Protein AF-A0A4Y1ZAE8-F1 (afdb_monomer_lite)

Secondary structure (DSSP, 8-state):
-HHHHHHHHHHTPPPEE-TTS-EE--HHHHHHHHHHHS--HHHHHHHHHTT----

Structure (mmCIF, N/CA/C/O backbone):
data_AF-A0A4Y1ZAE8-F1
#
_entry.id   AF-A0A4Y1ZAE8-F1
#
loop_
_atom_site.group_PDB
_atom_site.id
_atom_site.type_symbol
_atom_site.label_atom_id
_atom_site.label_alt_id
_atom_site.label_comp_id
_atom_site.label_asym_id
_atom_site.label_entity_id
_atom_site.label_seq_id
_atom_site.pdbx_PDB_ins_code
_atom_site.Cartn_x
_atom_site.Cartn_y
_atom_site.Cartn_z
_atom_site.occupancy
_atom_site.B_iso_or_equiv
_atom_site.auth_seq_id
_atom_site.auth_comp_id
_atom_site.auth_asym_id
_atom_site.auth_atom_id
_atom_site.pdbx_PDB_model_num
ATOM 1 N N . MET A 1 1 ? 17.871 -1.645 8.564 1.00 56.62 1 MET A N 1
ATOM 2 C CA . MET A 1 1 ? 18.066 -0.177 8.712 1.00 56.62 1 MET A CA 1
ATOM 3 C C . MET A 1 1 ? 16.758 0.472 9.174 1.00 56.62 1 MET A C 1
ATOM 5 O O . MET A 1 1 ? 15.734 -0.197 9.129 1.00 56.62 1 MET A O 1
ATOM 9 N N . VAL A 1 2 ? 16.751 1.727 9.649 1.00 71.75 2 VAL A N 1
ATOM 10 C CA . VAL A 1 2 ? 15.507 2.400 1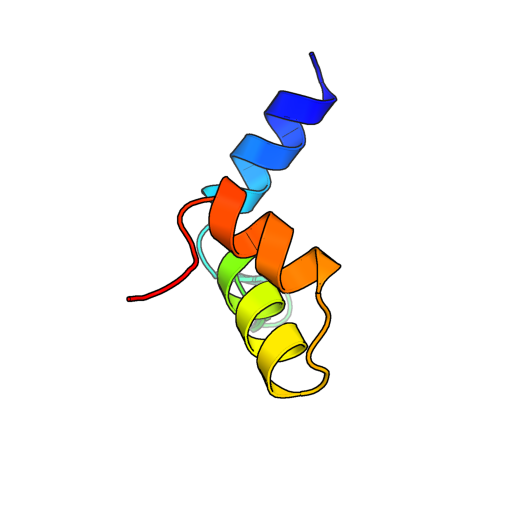0.112 1.00 71.75 2 VAL A CA 1
ATOM 11 C C . VAL A 1 2 ? 14.498 2.567 8.968 1.00 71.75 2 VAL A C 1
ATOM 13 O O . VAL A 1 2 ? 13.308 2.346 9.161 1.00 71.75 2 VAL A O 1
ATOM 16 N N . GLU A 1 3 ? 14.977 2.878 7.765 1.00 67.00 3 GLU A N 1
ATOM 17 C CA . GLU A 1 3 ? 14.147 3.152 6.582 1.00 67.00 3 GLU A CA 1
ATOM 18 C C . GLU A 1 3 ? 13.329 1.935 6.127 1.00 67.00 3 GLU A C 1
ATOM 20 O O . GLU A 1 3 ? 12.131 2.048 5.878 1.00 67.00 3 GLU A O 1
ATOM 25 N N . GLU A 1 4 ? 13.939 0.748 6.115 1.00 68.56 4 GLU A N 1
ATOM 26 C CA . GLU A 1 4 ? 13.248 -0.514 5.808 1.00 68.56 4 GLU A CA 1
ATOM 27 C C . GLU A 1 4 ? 12.156 -0.831 6.837 1.00 68.56 4 GLU A C 1
ATOM 29 O O . GLU A 1 4 ? 11.105 -1.368 6.492 1.00 68.56 4 GLU A O 1
ATOM 34 N N . SER A 1 5 ? 12.380 -0.461 8.102 1.00 73.88 5 SER A N 1
ATOM 35 C CA . SER A 1 5 ? 11.409 -0.660 9.181 1.00 73.88 5 SER A CA 1
ATOM 36 C C . SER A 1 5 ? 10.195 0.263 9.029 1.00 73.88 5 SER A C 1
ATOM 38 O O . SER A 1 5 ? 9.058 -0.158 9.248 1.00 73.88 5 SER A O 1
ATOM 40 N N . VAL A 1 6 ? 10.420 1.509 8.594 1.00 77.62 6 VAL A N 1
ATOM 41 C CA . VAL A 1 6 ? 9.346 2.474 8.309 1.00 77.62 6 VAL A CA 1
ATOM 42 C C . VAL A 1 6 ? 8.511 2.012 7.118 1.00 77.62 6 VAL A C 1
ATOM 44 O O . VAL A 1 6 ? 7.289 1.959 7.220 1.00 77.62 6 VAL A O 1
ATOM 47 N N . LEU A 1 7 ? 9.155 1.619 6.015 1.00 77.00 7 LEU A N 1
ATOM 48 C CA . LEU A 1 7 ? 8.462 1.095 4.835 1.00 77.00 7 LEU A CA 1
ATOM 49 C C . LEU A 1 7 ? 7.661 -0.165 5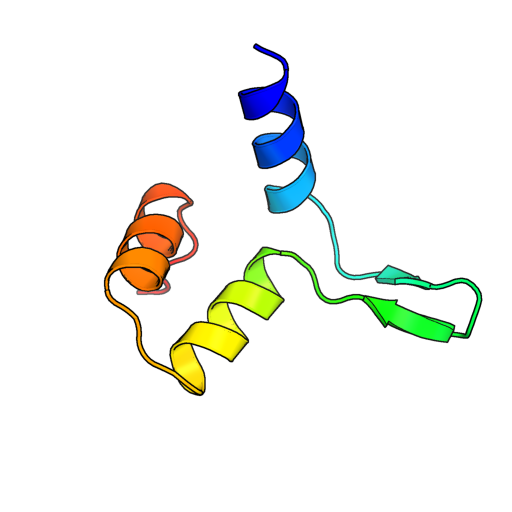.162 1.00 77.00 7 LEU A C 1
ATOM 51 O O . LEU A 1 7 ? 6.482 -0.237 4.828 1.00 77.00 7 LEU A O 1
ATOM 55 N N . SER A 1 8 ? 8.265 -1.117 5.875 1.00 79.31 8 SER A N 1
ATOM 56 C CA . SER A 1 8 ? 7.571 -2.330 6.312 1.00 79.31 8 SER A CA 1
ATOM 57 C C . SER A 1 8 ? 6.350 -1.999 7.175 1.00 79.31 8 SER A C 1
ATOM 59 O O . SER A 1 8 ? 5.270 -2.534 6.940 1.00 79.31 8 SER A O 1
ATOM 61 N N . SER A 1 9 ? 6.474 -1.056 8.110 1.00 82.12 9 SER A N 1
ATOM 62 C CA . SER A 1 9 ? 5.347 -0.629 8.949 1.00 82.12 9 SER A CA 1
ATOM 63 C C . SER A 1 9 ? 4.217 0.001 8.132 1.00 82.12 9 SER A C 1
ATOM 65 O O . SER A 1 9 ? 3.054 -0.256 8.414 1.00 82.12 9 SER A O 1
ATOM 67 N N . LEU A 1 10 ? 4.541 0.797 7.109 1.00 81.19 10 LEU A N 1
ATOM 68 C CA . LEU A 1 10 ? 3.547 1.444 6.247 1.00 81.19 10 LEU A CA 1
ATOM 69 C C . LEU A 1 10 ? 2.808 0.450 5.346 1.00 81.19 10 LEU A C 1
ATOM 71 O O . LEU A 1 10 ? 1.604 0.592 5.156 1.00 81.19 10 LEU A O 1
ATOM 75 N N . ILE A 1 11 ? 3.505 -0.554 4.808 1.00 82.38 11 ILE A N 1
ATOM 76 C CA . ILE A 1 11 ? 2.913 -1.571 3.922 1.00 82.38 11 ILE A CA 1
ATOM 77 C C . ILE A 1 11 ? 1.927 -2.465 4.680 1.00 82.38 11 ILE A C 1
ATOM 79 O O . ILE A 1 11 ? 0.884 -2.818 4.139 1.00 82.38 11 ILE A O 1
ATOM 83 N N . HIS A 1 12 ? 2.251 -2.817 5.926 1.00 81.94 12 HIS A N 1
ATOM 84 C CA . HIS A 1 12 ? 1.413 -3.678 6.765 1.00 81.94 12 HIS A CA 1
ATOM 85 C C . HIS A 1 12 ? 0.395 -2.899 7.611 1.00 81.94 12 HIS A C 1
ATOM 87 O O . HIS A 1 12 ? -0.336 -3.506 8.391 1.00 81.94 12 HIS A O 1
ATOM 93 N N . ALA A 1 13 ? 0.364 -1.567 7.513 1.00 80.81 13 ALA A N 1
ATOM 94 C CA . ALA A 1 13 ? -0.593 -0.758 8.253 1.00 80.81 13 ALA A CA 1
ATOM 95 C C . ALA A 1 13 ? -1.990 -0.891 7.639 1.00 80.81 13 ALA A C 1
ATOM 97 O O . ALA A 1 13 ? -2.221 -0.493 6.495 1.00 80.81 13 ALA A O 1
ATOM 98 N N . ASP A 1 14 ? -2.931 -1.390 8.435 1.00 79.56 14 ASP A N 1
ATOM 99 C CA . ASP A 1 14 ? -4.341 -1.401 8.071 1.00 79.56 14 ASP A CA 1
ATOM 100 C C . ASP A 1 14 ? -4.930 0.014 8.059 1.00 79.56 14 ASP A C 1
ATOM 102 O O . ASP A 1 14 ? -4.508 0.909 8.803 1.00 79.56 14 ASP A O 1
ATOM 106 N N . ALA A 1 15 ? -5.953 0.205 7.224 1.00 80.12 15 ALA A N 1
ATOM 107 C CA . ALA A 1 15 ? -6.761 1.413 7.266 1.00 80.12 15 ALA A CA 1
ATOM 108 C C . ALA A 1 15 ? -7.396 1.557 8.659 1.00 80.12 15 ALA A C 1
ATOM 110 O O . ALA A 1 15 ? -7.941 0.607 9.222 1.00 80.12 15 ALA A O 1
ATOM 111 N N . THR A 1 16 ? -7.324 2.758 9.220 1.00 82.38 16 THR A N 1
ATOM 112 C CA . THR A 1 16 ? -7.797 3.043 10.578 1.00 82.38 16 THR A CA 1
ATOM 113 C C . THR A 1 16 ? -8.593 4.340 10.605 1.00 82.38 16 THR A C 1
ATOM 115 O O . THR A 1 16 ? -8.782 4.994 9.583 1.00 82.38 16 THR A O 1
ATOM 118 N N . VAL A 1 17 ? -9.094 4.719 11.771 1.00 79.88 17 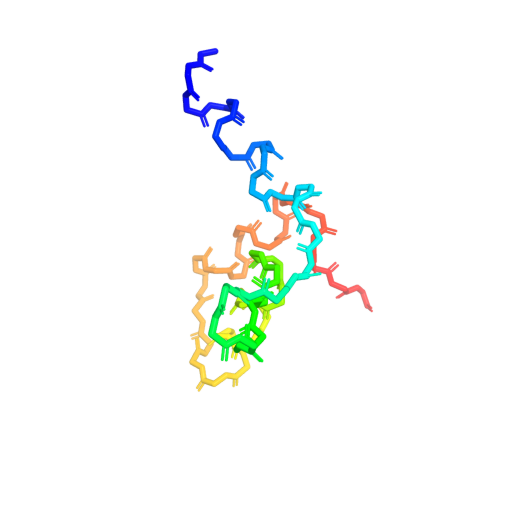VAL A N 1
ATOM 119 C CA . VAL A 1 17 ? -9.753 6.005 12.001 1.00 79.88 17 VAL A CA 1
ATOM 120 C C . VAL A 1 17 ? -8.916 6.835 12.958 1.00 79.88 17 VAL A C 1
ATOM 122 O O . VAL A 1 17 ? -8.422 6.341 13.973 1.00 79.88 17 VAL A O 1
ATOM 125 N N . ASP A 1 18 ? -8.730 8.107 12.623 1.00 83.12 18 ASP A N 1
ATOM 126 C CA . ASP A 1 1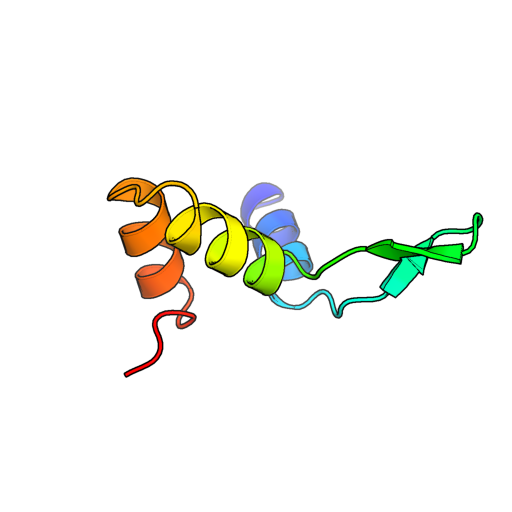8 ? -8.036 9.041 13.497 1.00 83.12 18 ASP A CA 1
ATOM 127 C C . ASP A 1 18 ? -8.881 9.394 14.738 1.00 83.12 18 ASP A C 1
ATOM 129 O O . ASP A 1 18 ? -10.056 9.038 14.867 1.00 83.12 18 ASP A O 1
ATOM 133 N N . ARG A 1 19 ? -8.292 10.147 15.675 1.00 79.75 19 ARG A N 1
ATOM 134 C CA . ARG A 1 19 ? -8.996 10.611 16.888 1.00 79.75 19 ARG A CA 1
ATOM 135 C C . ARG A 1 19 ? -10.182 11.544 16.609 1.00 79.75 19 ARG A C 1
ATOM 137 O O . ARG A 1 19 ? -10.972 11.789 17.514 1.00 79.75 19 ARG A O 1
ATOM 144 N N . GLN A 1 20 ? -10.286 12.092 15.404 1.00 85.88 20 GLN A N 1
ATOM 145 C CA . GLN A 1 20 ? -11.369 12.964 14.948 1.00 85.88 20 GLN A CA 1
ATOM 146 C C . GLN A 1 20 ? -12.441 12.175 14.172 1.00 85.88 20 GLN A C 1
ATOM 148 O O . GLN A 1 20 ? -13.400 12.774 13.687 1.00 85.88 20 GLN A O 1
ATOM 153 N N . GLY A 1 21 ? -12.294 10.848 14.061 1.00 82.69 21 GLY A N 1
ATOM 154 C CA . GLY A 1 21 ? -13.191 9.963 13.324 1.00 82.69 21 GLY A CA 1
ATOM 155 C C . GLY A 1 21 ? -12.982 9.980 11.808 1.00 82.69 21 GLY A C 1
ATOM 156 O O . GLY A 1 21 ? -13.838 9.482 11.079 1.00 82.69 21 GLY A O 1
ATOM 157 N N . ARG A 1 22 ? -11.885 10.556 11.306 1.00 84.38 22 ARG A N 1
ATOM 158 C CA . ARG A 1 22 ? -11.583 10.583 9.871 1.00 84.38 22 ARG A CA 1
ATOM 159 C C . ARG A 1 22 ? -10.925 9.273 9.448 1.00 84.38 22 ARG A C 1
ATOM 161 O O . ARG A 1 22 ? -10.025 8.801 10.147 1.00 84.38 22 ARG A O 1
ATOM 168 N N . PRO A 1 23 ? -11.324 8.703 8.303 1.00 80.75 23 PRO A N 1
ATOM 169 C CA . PRO A 1 23 ? -10.666 7.524 7.770 1.00 80.75 23 PRO A CA 1
ATOM 170 C C . PRO A 1 23 ? -9.229 7.870 7.365 1.00 80.75 23 PRO A C 1
ATOM 172 O O . PRO A 1 23 ? -8.984 8.801 6.598 1.00 80.75 23 PRO A O 1
ATOM 175 N N . ILE A 1 24 ? -8.280 7.102 7.886 1.00 82.88 24 ILE A N 1
ATOM 176 C CA . ILE A 1 24 ? -6.899 7.040 7.424 1.00 82.88 24 ILE A CA 1
ATOM 177 C C . ILE A 1 24 ? -6.807 5.811 6.528 1.00 82.88 24 ILE A C 1
ATOM 179 O O . ILE A 1 24 ? -6.892 4.674 6.994 1.00 82.88 24 ILE A O 1
ATOM 183 N N . HIS A 1 25 ? -6.643 6.054 5.233 1.00 82.69 25 HIS A N 1
ATOM 184 C CA . HIS A 1 25 ? -6.393 4.997 4.264 1.00 82.69 25 HIS A CA 1
ATOM 185 C C . HIS A 1 25 ? -5.041 4.335 4.530 1.00 82.69 25 HIS A C 1
ATOM 187 O O . HIS A 1 25 ? -4.085 5.004 4.934 1.00 82.69 25 HIS A O 1
ATOM 193 N N . SER A 1 26 ? -4.957 3.030 4.270 1.00 86.12 26 SER A N 1
ATOM 194 C CA . SER A 1 26 ? -3.666 2.347 4.263 1.00 86.12 26 SER A CA 1
ATOM 195 C C . SER A 1 26 ? -2.753 2.975 3.205 1.00 86.12 26 SER A C 1
ATOM 197 O O . SER A 1 26 ? -3.217 3.572 2.224 1.00 86.12 26 SER A O 1
ATOM 199 N N . PHE A 1 27 ? -1.439 2.820 3.373 1.00 85.75 27 PHE A N 1
ATOM 200 C CA . PHE A 1 27 ? -0.473 3.265 2.366 1.00 85.75 27 PHE A CA 1
ATOM 201 C C . PHE A 1 27 ? -0.795 2.675 0.982 1.00 85.75 27 PHE A C 1
ATOM 203 O O . PHE A 1 27 ? -0.745 3.371 -0.033 1.00 85.75 27 PHE A O 1
ATOM 210 N N . CYS A 1 28 ? -1.196 1.405 0.955 1.00 85.19 28 CYS A N 1
ATOM 211 C CA . CYS A 1 28 ? -1.561 0.673 -0.250 1.00 85.19 28 CYS A CA 1
ATOM 212 C C . CYS A 1 28 ? -2.798 1.262 -0.943 1.00 85.19 28 CYS A C 1
ATOM 214 O O . CYS A 1 28 ? -2.799 1.422 -2.165 1.00 85.19 28 CYS A O 1
ATOM 216 N N . ASP A 1 29 ? -3.833 1.622 -0.182 1.00 85.44 29 ASP A N 1
ATOM 217 C CA . ASP A 1 29 ? -5.049 2.229 -0.732 1.00 85.44 29 ASP A CA 1
ATOM 218 C C . ASP A 1 29 ? -4.776 3.633 -1.273 1.00 85.44 29 ASP A C 1
ATOM 220 O O . ASP A 1 29 ? -5.229 3.977 -2.365 1.00 85.44 29 ASP A O 1
ATOM 224 N N . ALA A 1 30 ? -3.974 4.424 -0.555 1.00 87.06 30 ALA A N 1
ATOM 225 C CA . ALA A 1 30 ? -3.570 5.755 -0.996 1.00 87.06 30 ALA A CA 1
ATOM 226 C C . ALA A 1 30 ? -2.742 5.705 -2.293 1.00 87.06 30 ALA A C 1
ATOM 228 O O . ALA A 1 30 ? -2.951 6.522 -3.191 1.00 87.06 30 ALA A O 1
ATOM 229 N N . MET A 1 31 ? -1.840 4.725 -2.423 1.00 87.44 31 MET A N 1
ATOM 230 C CA . MET A 1 31 ? -1.065 4.488 -3.647 1.00 87.44 31 MET A CA 1
ATOM 231 C C . MET A 1 31 ? -1.963 4.122 -4.834 1.00 87.44 31 MET A C 1
ATOM 233 O O . MET A 1 31 ? -1.813 4.696 -5.912 1.00 87.44 31 MET A O 1
ATOM 237 N N . LYS A 1 32 ? -2.935 3.222 -4.635 1.00 87.31 32 LYS A N 1
ATOM 238 C CA . LYS A 1 32 ? -3.908 2.836 -5.672 1.00 87.31 32 LYS A CA 1
ATOM 239 C C . LYS A 1 32 ? -4.768 4.017 -6.118 1.00 87.31 32 LYS A C 1
ATOM 241 O O . LYS A 1 32 ? -4.917 4.234 -7.318 1.00 87.31 32 LYS A O 1
ATOM 246 N N . ALA A 1 33 ? -5.301 4.788 -5.168 1.00 87.88 33 ALA A N 1
ATOM 247 C CA . ALA A 1 33 ? -6.111 5.969 -5.458 1.00 87.88 33 ALA A CA 1
ATOM 248 C C . ALA A 1 33 ? -5.311 7.004 -6.259 1.00 87.88 33 ALA A C 1
ATOM 250 O O . ALA A 1 33 ? -5.761 7.466 -7.305 1.00 87.88 33 ALA A O 1
ATOM 251 N N . ARG A 1 34 ? -4.072 7.282 -5.832 1.00 87.75 34 ARG A N 1
ATOM 252 C CA . ARG A 1 34 ? -3.192 8.221 -6.531 1.00 87.75 34 ARG A CA 1
ATOM 253 C C . ARG A 1 34 ? -2.849 7.757 -7.944 1.00 87.75 34 ARG A C 1
ATOM 255 O O . ARG A 1 34 ? -2.863 8.582 -8.847 1.00 87.75 34 ARG A O 1
ATOM 262 N N . GLN A 1 35 ? -2.594 6.463 -8.146 1.00 88.62 35 GLN A N 1
ATOM 263 C CA . GLN A 1 35 ? -2.332 5.907 -9.476 1.00 88.62 35 GLN A CA 1
ATOM 264 C C . GLN A 1 35 ? -3.555 5.982 -10.400 1.00 88.62 35 GLN A C 1
ATOM 266 O O . GLN A 1 35 ? -3.396 6.160 -11.606 1.00 88.62 35 GLN A O 1
ATOM 271 N N . ALA A 1 36 ? -4.766 5.844 -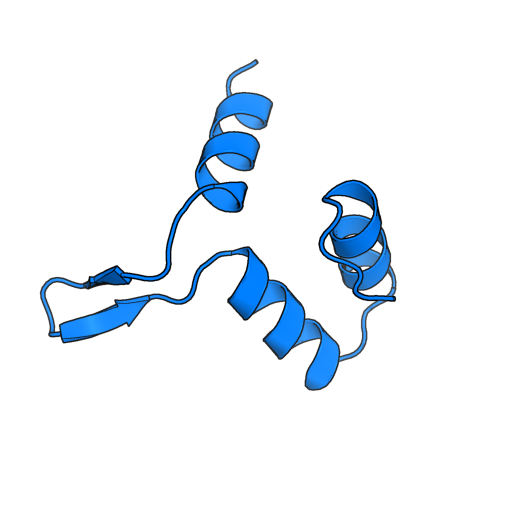9.854 1.00 87.56 36 ALA A N 1
ATOM 272 C CA . ALA A 1 36 ? -6.005 5.947 -10.620 1.00 87.56 36 ALA A CA 1
ATOM 273 C C . ALA A 1 36 ? -6.309 7.392 -11.051 1.00 87.56 36 ALA A C 1
ATOM 275 O O . ALA A 1 36 ? -6.738 7.618 -12.180 1.00 87.56 36 ALA A O 1
ATOM 276 N N . GLU A 1 37 ? -6.073 8.367 -10.170 1.00 91.62 37 GLU A N 1
ATOM 277 C CA . GLU A 1 37 ? -6.294 9.793 -10.452 1.00 91.62 37 GLU A CA 1
ATOM 278 C C . GLU A 1 37 ? -5.188 10.388 -11.332 1.00 91.62 37 GLU A C 1
ATOM 280 O O . GLU A 1 37 ? -5.451 11.157 -12.259 1.00 91.62 37 GLU A O 1
ATOM 285 N N . HIS A 1 38 ? -3.941 10.012 -11.055 1.00 91.12 38 HIS A N 1
ATOM 286 C CA . HIS A 1 38 ? -2.748 10.515 -11.717 1.00 91.12 38 HIS A CA 1
ATOM 287 C C . HIS A 1 38 ? -1.779 9.359 -11.985 1.00 91.12 38 HIS A C 1
ATOM 289 O O . HIS A 1 38 ? -0.894 9.096 -11.167 1.00 91.12 38 HIS A O 1
ATOM 295 N N . PRO A 1 39 ? -1.921 8.676 -13.135 1.00 88.25 39 PRO A N 1
ATOM 296 C CA . PRO A 1 39 ? -1.043 7.574 -13.493 1.00 88.25 39 PRO A CA 1
ATOM 297 C C . PRO A 1 39 ? 0.423 8.013 -13.507 1.00 88.25 39 PRO A C 1
ATOM 299 O O . PRO A 1 39 ? 0.822 8.860 -14.308 1.00 88.25 39 PRO A O 1
ATOM 302 N N . ASP A 1 40 ? 1.230 7.413 -12.636 1.00 91.31 40 ASP A N 1
ATOM 303 C CA . ASP A 1 40 ? 2.658 7.686 -12.509 1.00 91.31 40 ASP A CA 1
ATOM 304 C C . ASP A 1 40 ? 3.442 6.374 -12.652 1.00 91.31 40 ASP A C 1
ATOM 306 O O . ASP A 1 40 ? 3.139 5.359 -12.020 1.00 91.31 40 ASP A O 1
ATOM 310 N N . ALA A 1 41 ? 4.460 6.371 -13.513 1.00 88.94 41 ALA A N 1
ATOM 311 C CA . ALA A 1 41 ? 5.290 5.193 -13.747 1.00 88.94 41 ALA A CA 1
ATOM 312 C C . ALA A 1 41 ? 6.092 4.780 -12.500 1.00 88.94 41 ALA A C 1
ATOM 314 O O . ALA A 1 41 ? 6.351 3.594 -12.298 1.00 88.94 41 ALA A O 1
ATOM 315 N N . GLN A 1 42 ? 6.467 5.734 -11.645 1.00 86.81 42 GLN A N 1
ATOM 316 C CA . GLN A 1 42 ? 7.199 5.465 -10.408 1.00 86.81 42 GLN A CA 1
ATOM 317 C C . GLN A 1 42 ? 6.295 4.833 -9.354 1.00 86.81 42 GLN A C 1
ATOM 319 O O . GLN A 1 42 ? 6.715 3.900 -8.672 1.00 86.81 42 GLN A O 1
ATOM 324 N N . ILE A 1 43 ? 5.045 5.292 -9.250 1.00 85.75 43 ILE A N 1
ATOM 325 C CA . ILE A 1 43 ? 4.054 4.688 -8.352 1.00 85.75 43 ILE A CA 1
ATOM 326 C C . ILE A 1 43 ? 3.716 3.276 -8.835 1.00 85.75 43 ILE A C 1
ATOM 328 O O . ILE A 1 43 ? 3.726 2.354 -8.026 1.00 85.75 43 ILE A O 1
ATOM 332 N N . ALA A 1 44 ? 3.520 3.071 -10.142 1.00 86.38 44 ALA A N 1
ATOM 333 C CA . ALA A 1 44 ? 3.320 1.738 -10.711 1.00 86.38 44 ALA A CA 1
ATOM 334 C C . ALA A 1 44 ? 4.499 0.792 -10.417 1.00 86.38 44 ALA A C 1
ATOM 336 O O . ALA A 1 44 ? 4.290 -0.341 -9.989 1.00 86.38 44 ALA A O 1
ATOM 337 N N . PHE A 1 45 ? 5.738 1.267 -10.580 1.00 87.31 45 PHE A N 1
ATOM 338 C CA . PHE A 1 45 ? 6.940 0.505 -10.235 1.00 87.31 45 PHE A CA 1
ATOM 339 C C . PHE A 1 45 ? 6.999 0.154 -8.742 1.00 87.31 45 PHE A C 1
ATOM 341 O O . PHE A 1 45 ? 7.306 -0.981 -8.385 1.00 87.31 45 PHE A O 1
ATOM 348 N N . LEU A 1 46 ? 6.685 1.104 -7.860 1.00 83.50 46 LEU A N 1
ATOM 349 C CA . LEU A 1 46 ? 6.624 0.863 -6.418 1.00 83.50 46 LEU A CA 1
ATOM 350 C C . LEU A 1 46 ? 5.523 -0.138 -6.060 1.00 83.50 46 LEU A C 1
ATOM 352 O O . LEU A 1 46 ? 5.775 -1.058 -5.291 1.00 83.50 46 LEU A O 1
ATOM 356 N N . MET A 1 47 ? 4.327 -0.008 -6.635 1.00 85.56 47 MET A N 1
ATOM 357 C CA . MET A 1 47 ? 3.240 -0.968 -6.439 1.00 85.56 47 MET A CA 1
ATOM 358 C C . MET A 1 47 ? 3.659 -2.380 -6.857 1.00 85.56 47 MET A C 1
ATOM 360 O O . MET A 1 47 ? 3.356 -3.329 -6.139 1.00 85.56 47 MET A O 1
ATOM 364 N N . ASP A 1 48 ? 4.412 -2.515 -7.949 1.00 86.25 48 ASP A N 1
ATOM 365 C CA . ASP A 1 48 ? 4.952 -3.799 -8.399 1.00 86.25 48 ASP A CA 1
ATOM 366 C C . ASP A 1 48 ? 5.978 -4.393 -7.434 1.00 86.25 48 ASP A C 1
ATOM 368 O O . ASP A 1 48 ? 5.854 -5.539 -7.000 1.00 86.25 48 ASP A O 1
ATOM 372 N N . LYS A 1 49 ? 6.943 -3.584 -6.989 1.00 82.81 49 LYS A N 1
ATOM 373 C CA . LYS A 1 49 ? 7.955 -4.021 -6.015 1.00 82.81 49 LYS A CA 1
ATOM 374 C C . LYS A 1 49 ? 7.379 -4.409 -4.661 1.00 82.81 49 LYS A C 1
ATOM 376 O O . LYS A 1 49 ? 7.990 -5.208 -3.957 1.00 82.81 49 LYS A O 1
ATOM 381 N N . LEU A 1 50 ? 6.231 -3.849 -4.306 1.00 77.62 50 LEU A N 1
ATOM 382 C CA . LEU A 1 50 ? 5.546 -4.114 -3.047 1.00 77.62 50 LEU A CA 1
ATOM 383 C C . LEU A 1 50 ? 4.496 -5.231 -3.153 1.00 77.62 50 LEU A C 1
ATOM 385 O O . LEU A 1 50 ? 3.849 -5.535 -2.155 1.00 77.62 50 LEU A O 1
ATOM 389 N N . GLY A 1 51 ? 4.316 -5.845 -4.331 1.00 79.00 51 GLY A N 1
ATOM 390 C CA . GLY A 1 51 ? 3.309 -6.892 -4.550 1.00 79.00 51 GLY A CA 1
ATOM 391 C C . GLY A 1 51 ? 1.864 -6.379 -4.504 1.00 79.00 51 GLY A C 1
ATOM 392 O O . GLY A 1 51 ? 0.941 -7.136 -4.219 1.00 79.00 51 GLY A O 1
ATOM 393 N N . LEU A 1 52 ? 1.669 -5.080 -4.744 1.00 74.25 52 LEU A N 1
ATOM 394 C CA . LEU A 1 52 ? 0.377 -4.387 -4.734 1.00 74.25 52 LEU A CA 1
ATOM 395 C C . LEU A 1 52 ? -0.214 -4.213 -6.139 1.00 74.25 52 LEU A C 1
ATOM 397 O O . LEU A 1 52 ? -1.365 -3.785 -6.266 1.00 74.25 52 LEU A O 1
ATOM 401 N N . SE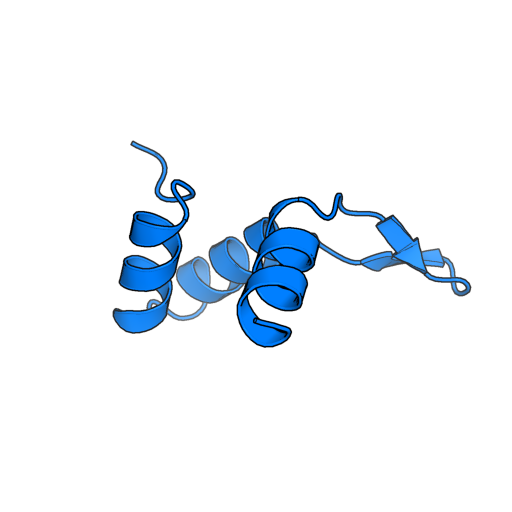R A 1 53 ? 0.568 -4.506 -7.182 1.00 67.31 53 SER A N 1
ATOM 402 C CA . SER A 1 53 ? 0.098 -4.621 -8.559 1.00 67.31 53 SER A CA 1
ATOM 403 C C . SER A 1 53 ? -0.865 -5.808 -8.653 1.00 67.31 53 SER A C 1
ATOM 405 O O . SER A 1 53 ? -0.475 -6.972 -8.610 1.00 67.31 53 SER A O 1
ATOM 407 N N . MET A 1 54 ? -2.163 -5.509 -8.730 1.00 55.78 54 MET A N 1
ATOM 408 C CA . MET A 1 54 ? -3.166 -6.520 -9.054 1.00 55.78 54 MET A CA 1
ATOM 409 C C . MET A 1 54 ? -2.961 -6.981 -10.498 1.00 55.78 54 MET A C 1
ATOM 411 O O . MET A 1 54 ? -2.802 -6.158 -11.401 1.00 55.78 54 MET A O 1
ATOM 415 N N . THR A 1 55 ? -2.941 -8.301 -10.669 1.00 46.56 55 THR A N 1
ATOM 416 C CA . THR A 1 55 ? -3.169 -8.977 -11.951 1.00 46.56 55 THR A CA 1
ATOM 417 C C . THR A 1 55 ? -4.618 -8.803 -12.384 1.00 46.56 55 THR A C 1
ATOM 419 O O . THR A 1 55 ? -5.488 -8.700 -11.487 1.00 46.56 55 THR A O 1
#

Foldseek 3Di:
DVVVVVVVCQLPDCWDADPVRHIDHGPLVVLVVCCVVPNDPVSVVVCVVSVNDDD

pLDDT: mean 81.03, std 8.8, range [46.56, 91.62]

Radius of gyration: 12.46 Å; chains: 1; bounding box: 31×22×31 Å

Sequence (55 aa):
MVEESVLSSLIHADATVDRQGRPIHSFCDAMKARQAEHPDAQIAFLMDKLGLSMT

Organism: NCBI:txid2078